Protein AF-X1M1S7-F1 (afdb_monomer)

Organism: NCBI:txid412755

Sequence (123 aa):
MKDELNSFTPIFIIGVGRSGTTLLQSILNAHPKICFPPETHFVKNYFRINKEDMENFLVFKKRIFSDESIKRIPIDINKILYKARTGKLISKKMFYYYLLQEVKNQEKKEFVGDKDPKNIEHI

Secondary structure (DSSP, 8-state):
-HHHHHH---EEE---TTSSHHHHHHHHHTSTTEE--S---HHHHH--TT--SEEEHHHHHHHHHH-HHHHTS-S-HHHHHHHHEETTEEEHHHHHHHHHHHHHHHTT-SEEEEE-GGGGGG-

InterPro domains:
  IPR027417 P-loop containing nucleoside triphosphate hydrolase [G3DSA:3.40.50.300] (8-123)
  IPR027417 P-loop containing nucleoside triphosphate hydrolase [SSF52540] (7-117)

Solvent-accessible surface area (backbone atoms only — not comparable to full-atom values): 7205 Å² total; per-residue (Å²): 113,76,67,62,55,75,70,60,76,68,44,75,52,68,41,64,84,90,70,51,62,68,57,53,48,53,60,48,45,69,37,90,46,34,41,60,70,74,59,52,57,51,61,69,74,73,51,53,90,98,56,75,56,62,39,52,37,70,62,50,49,56,51,55,78,68,33,70,48,55,68,70,47,97,64,69,61,66,63,32,54,61,70,25,41,56,89,69,28,24,35,52,63,51,29,52,53,46,49,49,49,48,54,20,57,74,71,67,31,83,37,33,34,51,53,42,44,67,44,57,83,74,109

Structure (mmCIF, N/CA/C/O backbone):
data_AF-X1M1S7-F1
#
_entry.id   AF-X1M1S7-F1
#
loop_
_atom_site.group_PDB
_atom_site.id
_atom_site.type_symbol
_atom_site.label_atom_id
_atom_site.label_alt_id
_atom_site.label_comp_id
_atom_site.label_asym_id
_atom_site.label_entity_id
_atom_site.label_seq_id
_atom_site.pdbx_PDB_ins_code
_atom_site.Cartn_x
_atom_site.Cartn_y
_atom_site.Cartn_z
_atom_site.occupancy
_atom_site.B_iso_or_equiv
_atom_site.auth_seq_id
_atom_site.auth_comp_id
_atom_site.auth_asym_id
_atom_site.auth_atom_id
_atom_site.pdbx_PDB_model_num
ATOM 1 N N . MET A 1 1 ? -3.065 1.917 18.618 1.00 47.97 1 MET A N 1
ATOM 2 C CA . MET A 1 1 ? -2.492 2.251 17.288 1.00 47.97 1 MET A CA 1
ATOM 3 C C . MET A 1 1 ? -1.245 1.436 16.939 1.00 47.97 1 MET A C 1
ATOM 5 O O . MET A 1 1 ? -1.243 0.863 15.862 1.00 47.97 1 MET A O 1
ATOM 9 N N . LYS A 1 2 ? -0.205 1.332 17.792 1.00 45.22 2 LYS A N 1
ATOM 10 C CA . LYS A 1 2 ? 0.912 0.385 17.545 1.00 45.22 2 LYS A CA 1
ATOM 11 C C . LYS A 1 2 ? 0.447 -1.083 17.559 1.00 45.22 2 LYS A C 1
ATOM 13 O O . LYS A 1 2 ? 0.893 -1.860 16.725 1.00 45.22 2 LYS A O 1
ATOM 18 N N . ASP A 1 3 ? -0.504 -1.421 18.429 1.00 48.22 3 ASP A N 1
ATOM 19 C CA . ASP A 1 3 ? -0.974 -2.806 18.604 1.00 48.22 3 ASP A CA 1
ATOM 20 C C . ASP A 1 3 ? -1.855 -3.326 17.454 1.00 48.22 3 ASP A C 1
ATOM 22 O O . ASP A 1 3 ? -1.755 -4.492 17.093 1.00 48.22 3 ASP A O 1
ATOM 26 N N . GLU A 1 4 ? -2.643 -2.463 16.799 1.00 53.53 4 GLU A N 1
ATOM 27 C CA . GLU A 1 4 ? -3.436 -2.833 15.606 1.00 53.53 4 GLU A CA 1
ATOM 28 C C . GLU A 1 4 ? -2.561 -3.135 14.385 1.00 53.53 4 GLU A C 1
ATOM 30 O O . GLU A 1 4 ? -2.957 -3.881 13.493 1.00 53.53 4 GLU A O 1
ATOM 35 N N . LEU A 1 5 ? -1.359 -2.557 14.326 1.00 60.22 5 LEU A N 1
ATOM 36 C CA . LEU A 1 5 ? -0.426 -2.832 13.241 1.00 60.22 5 LEU A CA 1
ATOM 37 C C . LEU A 1 5 ? 0.339 -4.142 13.452 1.00 60.22 5 LEU A C 1
ATOM 39 O O . LEU A 1 5 ? 0.742 -4.762 12.472 1.00 60.22 5 LEU A O 1
ATOM 43 N N . ASN A 1 6 ? 0.513 -4.570 14.707 1.00 62.06 6 ASN A N 1
ATOM 44 C CA . ASN A 1 6 ? 1.138 -5.850 15.043 1.00 62.06 6 ASN A CA 1
ATOM 45 C C . ASN A 1 6 ? 0.258 -7.049 14.653 1.00 62.06 6 ASN A C 1
ATOM 47 O O . ASN A 1 6 ? 0.794 -8.119 14.381 1.00 62.06 6 ASN A O 1
ATOM 51 N N . SER A 1 7 ? -1.068 -6.879 14.588 1.00 74.50 7 SER A N 1
ATOM 52 C CA . SER A 1 7 ? -2.000 -7.909 14.104 1.00 74.50 7 SER A CA 1
ATOM 53 C C . SER A 1 7 ? -2.329 -7.790 12.610 1.00 74.50 7 SER A C 1
ATOM 55 O O . SER A 1 7 ? -2.880 -8.723 12.022 1.00 74.50 7 SER A O 1
ATOM 57 N N . PHE A 1 8 ? -1.978 -6.672 11.963 1.00 84.94 8 PHE A N 1
ATOM 58 C CA . PHE A 1 8 ? -2.240 -6.467 10.542 1.00 84.94 8 PHE A CA 1
ATOM 59 C C . PHE A 1 8 ? -1.290 -7.293 9.665 1.00 84.94 8 PHE A C 1
ATOM 61 O O . PHE A 1 8 ? -0.100 -7.004 9.551 1.00 84.94 8 PHE A O 1
ATOM 68 N N . THR A 1 9 ? -1.850 -8.307 9.009 1.00 89.12 9 THR A N 1
ATOM 69 C CA . THR A 1 9 ? -1.129 -9.301 8.205 1.00 89.12 9 THR A CA 1
ATOM 70 C C . THR A 1 9 ? -1.667 -9.319 6.769 1.00 89.12 9 THR A C 1
ATOM 72 O O . THR A 1 9 ? -2.572 -10.090 6.451 1.00 89.12 9 THR A O 1
ATOM 75 N N . PRO A 1 10 ? -1.168 -8.432 5.885 1.00 92.94 10 PRO A N 1
ATOM 76 C CA . PRO A 1 10 ? -1.552 -8.449 4.479 1.00 92.94 10 PRO A CA 1
ATOM 77 C C . PRO A 1 10 ? -1.023 -9.701 3.764 1.00 92.94 10 PRO A C 1
ATOM 79 O O . PRO A 1 10 ? 0.023 -10.247 4.116 1.00 92.94 10 PRO A O 1
ATOM 82 N N . ILE A 1 11 ? -1.750 -10.142 2.737 1.00 95.00 11 ILE A N 1
ATOM 83 C CA . ILE A 1 11 ? -1.374 -11.290 1.902 1.00 95.00 11 ILE A CA 1
ATOM 84 C C . ILE A 1 11 ? -0.381 -10.822 0.835 1.00 95.00 11 ILE A C 1
ATOM 86 O O . ILE A 1 11 ? -0.703 -9.943 0.043 1.00 95.00 11 ILE A O 1
ATOM 90 N N . PHE A 1 12 ? 0.794 -11.437 0.745 1.00 92.75 12 PHE A N 1
ATOM 91 C CA . PHE A 1 12 ? 1.739 -11.154 -0.337 1.00 92.75 12 PHE A CA 1
ATOM 92 C C . PHE A 1 12 ? 1.779 -12.308 -1.328 1.00 92.75 12 PHE A C 1
ATOM 94 O O . PHE A 1 12 ? 2.123 -13.432 -0.968 1.00 92.75 12 PHE A O 1
ATOM 101 N N . ILE A 1 13 ? 1.454 -12.026 -2.590 1.00 92.88 13 ILE A N 1
ATOM 102 C CA . ILE A 1 13 ? 1.659 -12.977 -3.684 1.00 92.88 13 ILE A CA 1
ATOM 103 C C . ILE A 1 13 ? 3.006 -12.665 -4.330 1.00 92.88 13 ILE A C 1
ATOM 105 O O . ILE A 1 13 ? 3.154 -11.658 -5.026 1.00 92.88 13 ILE A O 1
ATOM 109 N N . ILE A 1 14 ? 3.969 -13.559 -4.117 1.00 90.50 14 ILE A N 1
ATOM 110 C CA . ILE A 1 14 ? 5.319 -13.496 -4.682 1.00 90.50 14 ILE A CA 1
ATOM 111 C C . ILE A 1 14 ? 5.551 -14.674 -5.628 1.00 90.50 14 ILE A C 1
ATOM 113 O O . ILE A 1 14 ? 4.962 -15.742 -5.467 1.00 90.50 14 ILE A O 1
ATOM 117 N N . GLY A 1 15 ? 6.404 -14.486 -6.630 1.00 87.50 15 GLY A N 1
ATOM 118 C CA . GLY A 1 15 ? 6.751 -15.537 -7.582 1.00 87.50 15 GLY A CA 1
ATOM 119 C C . GLY A 1 15 ? 7.366 -14.968 -8.851 1.00 87.50 15 GLY A C 1
ATOM 120 O O . GLY A 1 15 ? 7.217 -13.783 -9.141 1.00 87.50 15 GLY A O 1
ATOM 121 N N . VAL A 1 16 ? 8.040 -15.816 -9.626 1.00 87.56 16 VAL A N 1
ATOM 122 C CA . VAL A 1 16 ? 8.641 -15.387 -10.893 1.00 87.56 16 VAL A CA 1
ATOM 123 C C . VAL A 1 16 ? 7.568 -15.007 -11.922 1.00 87.56 16 VAL A C 1
ATOM 125 O O . VAL A 1 16 ? 6.407 -15.432 -11.865 1.00 87.56 16 VAL A O 1
ATOM 128 N N . GLY A 1 17 ? 7.950 -14.159 -12.878 1.00 85.31 17 GLY A N 1
ATOM 129 C CA . GLY A 1 17 ? 7.062 -13.765 -13.966 1.00 85.31 17 GLY A CA 1
ATOM 130 C C . GLY A 1 17 ? 6.531 -14.987 -14.721 1.00 85.31 17 GLY A C 1
ATOM 131 O O . GLY A 1 17 ? 7.265 -15.934 -14.978 1.00 85.31 17 GLY A O 1
ATOM 132 N N . ARG A 1 18 ? 5.251 -14.940 -15.116 1.00 87.25 18 ARG A N 1
ATOM 133 C CA . ARG A 1 18 ? 4.546 -16.009 -15.858 1.00 87.25 18 ARG A CA 1
ATOM 134 C C . ARG A 1 18 ? 4.219 -17.284 -15.060 1.00 87.25 18 ARG A C 1
ATOM 136 O O . ARG A 1 18 ? 3.678 -18.210 -15.648 1.00 87.25 18 ARG A O 1
ATOM 143 N N . SER A 1 19 ? 4.384 -17.300 -13.736 1.00 90.94 19 SER A N 1
ATOM 144 C CA . SER A 1 19 ? 3.989 -18.431 -12.866 1.00 90.94 19 SER A CA 1
ATOM 145 C C . SER A 1 19 ? 2.527 -18.422 -12.396 1.00 90.94 19 SER A C 1
ATOM 147 O O . SER A 1 19 ? 2.202 -18.995 -11.363 1.00 90.94 19 SER A O 1
ATOM 149 N N . GLY A 1 20 ? 1.625 -17.735 -13.100 1.00 93.06 20 GLY A N 1
ATOM 150 C CA . GLY A 1 20 ? 0.207 -17.698 -12.716 1.00 93.06 20 GLY A CA 1
ATOM 151 C C . GLY A 1 20 ? -0.123 -16.843 -11.482 1.00 93.06 20 GLY A C 1
ATOM 152 O O . GLY A 1 20 ? -1.239 -16.918 -10.981 1.00 93.06 20 GLY A O 1
ATOM 153 N N . THR A 1 21 ? 0.782 -15.974 -11.015 1.00 93.06 21 THR A N 1
ATOM 154 C CA . THR A 1 21 ? 0.534 -15.080 -9.860 1.00 93.06 21 THR A CA 1
ATOM 155 C C . THR A 1 21 ? -0.650 -14.132 -10.076 1.00 93.06 21 THR A C 1
ATOM 157 O O . THR A 1 21 ? -1.400 -13.859 -9.144 1.00 93.06 21 THR A O 1
ATOM 160 N N . THR A 1 22 ? -0.879 -13.677 -11.312 1.00 92.56 22 THR A N 1
ATOM 161 C CA . THR A 1 22 ? -2.081 -12.905 -11.671 1.00 92.56 22 THR A CA 1
ATOM 162 C C . THR A 1 22 ? -3.355 -13.748 -11.587 1.00 92.56 22 THR A C 1
ATOM 164 O O . THR A 1 22 ? -4.359 -13.254 -11.091 1.00 92.56 22 THR A O 1
ATOM 167 N N . LEU A 1 23 ? -3.322 -15.021 -12.005 1.00 94.75 23 LEU A N 1
ATOM 168 C CA . LEU A 1 23 ? -4.478 -15.914 -11.870 1.00 94.75 23 LEU A CA 1
ATOM 169 C C . LEU A 1 23 ? -4.802 -16.158 -10.390 1.00 94.75 23 LEU A C 1
ATOM 171 O O . LEU A 1 23 ? -5.960 -16.056 -9.995 1.00 94.75 23 LEU A O 1
ATOM 175 N N . LEU A 1 24 ? -3.781 -16.408 -9.565 1.00 95.31 24 LEU A N 1
ATOM 176 C CA . LEU A 1 24 ? -3.948 -16.556 -8.119 1.00 95.31 24 LEU A CA 1
ATOM 177 C C . LEU A 1 24 ? -4.539 -15.290 -7.484 1.00 95.31 24 LEU A C 1
ATOM 179 O O . LEU A 1 24 ? -5.474 -15.385 -6.691 1.00 95.31 24 LEU A O 1
ATOM 183 N N . GLN A 1 25 ? -4.046 -14.109 -7.870 1.00 95.19 25 GLN A N 1
ATOM 184 C CA . GLN A 1 25 ? -4.622 -12.837 -7.437 1.00 95.19 25 GLN A CA 1
ATOM 185 C C . GLN A 1 25 ? -6.104 -12.747 -7.814 1.00 95.19 25 GLN A C 1
ATOM 187 O O . GLN A 1 25 ? -6.914 -12.403 -6.962 1.00 95.19 25 GLN A O 1
ATOM 192 N N . SER A 1 26 ? -6.479 -13.079 -9.054 1.00 95.06 26 SER A N 1
ATOM 193 C CA . SER A 1 26 ? -7.877 -13.048 -9.500 1.00 95.06 26 SER A CA 1
ATOM 194 C C . SER A 1 26 ? -8.772 -14.004 -8.708 1.00 95.06 26 SER A C 1
ATOM 196 O O . SER A 1 26 ? -9.867 -13.609 -8.318 1.00 95.06 26 SER A O 1
ATOM 198 N N . ILE A 1 27 ? -8.303 -15.224 -8.421 1.00 97.12 27 ILE A N 1
ATOM 199 C CA . ILE A 1 27 ? -9.039 -16.205 -7.605 1.00 97.12 27 ILE A CA 1
ATOM 200 C C . ILE A 1 27 ? -9.269 -15.661 -6.190 1.00 97.12 27 ILE A C 1
ATOM 202 O O . ILE A 1 27 ? -10.394 -15.689 -5.696 1.00 97.12 27 ILE A O 1
ATOM 206 N N . LEU A 1 28 ? -8.229 -15.126 -5.543 1.00 97.06 28 LEU A N 1
ATOM 207 C CA . LEU A 1 28 ? -8.362 -14.568 -4.197 1.00 97.06 28 LEU A CA 1
ATOM 208 C C . LEU A 1 28 ? -9.220 -13.299 -4.185 1.00 97.06 28 LEU A C 1
ATOM 210 O O . LEU A 1 28 ? -10.037 -13.132 -3.288 1.00 97.06 28 LEU A O 1
ATOM 214 N N . ASN A 1 29 ? -9.093 -12.428 -5.187 1.00 94.62 29 ASN A N 1
ATOM 215 C CA . ASN A 1 29 ? -9.873 -11.194 -5.281 1.00 94.62 29 ASN A CA 1
ATOM 216 C C . ASN A 1 29 ? -11.367 -11.447 -5.563 1.00 94.62 29 ASN A C 1
ATOM 218 O O . ASN A 1 29 ? -12.197 -10.593 -5.268 1.00 94.62 29 ASN A O 1
ATOM 222 N N . ALA A 1 30 ? -11.726 -12.616 -6.106 1.00 96.31 30 ALA A N 1
ATOM 223 C CA . ALA A 1 30 ? -13.120 -13.041 -6.241 1.00 96.31 30 ALA A CA 1
ATOM 224 C C . ALA A 1 30 ? -13.755 -13.440 -4.894 1.00 96.31 30 ALA A C 1
ATOM 226 O O . ALA A 1 30 ? -14.979 -13.516 -4.781 1.00 96.31 30 ALA A O 1
ATOM 227 N N . HIS A 1 31 ? -12.949 -13.688 -3.858 1.00 97.44 31 HIS A N 1
ATOM 228 C CA . HIS A 1 31 ? -13.453 -14.057 -2.544 1.00 97.44 31 HIS A CA 1
ATOM 229 C C . HIS A 1 31 ? -14.125 -12.853 -1.850 1.00 97.44 31 HIS A C 1
ATOM 231 O O . HIS A 1 31 ? -13.535 -11.773 -1.769 1.00 97.44 31 HIS A O 1
ATOM 237 N N . PRO A 1 32 ? -15.321 -13.007 -1.244 1.00 97.06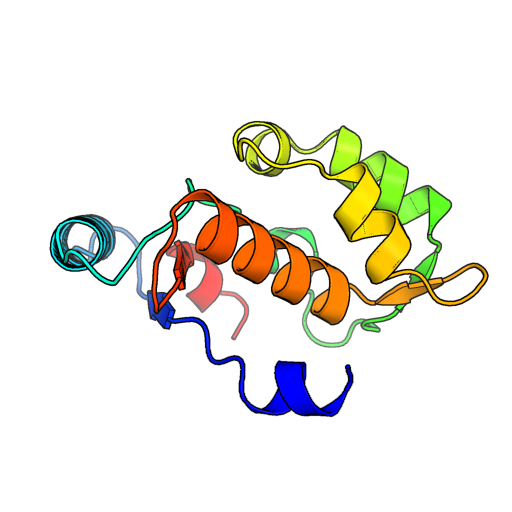 32 PRO A N 1
ATOM 238 C CA . PRO A 1 32 ? -16.089 -11.882 -0.697 1.00 97.06 32 PRO A CA 1
ATOM 239 C C . PRO A 1 32 ? -15.366 -11.101 0.409 1.00 97.06 32 PRO A C 1
ATOM 241 O O . PRO A 1 32 ? -15.682 -9.934 0.634 1.00 97.06 32 PRO A O 1
ATOM 244 N N . LYS A 1 33 ? -14.387 -11.726 1.069 1.00 97.44 33 LYS A N 1
ATOM 245 C CA . LYS A 1 33 ? -13.631 -11.167 2.200 1.00 97.44 33 LYS A CA 1
ATOM 246 C C . LYS A 1 33 ? -12.244 -10.615 1.857 1.00 97.44 33 LYS A C 1
ATOM 248 O O . LYS A 1 33 ? -11.595 -10.095 2.759 1.00 97.44 33 LYS A O 1
ATOM 253 N N . ILE A 1 34 ? -11.774 -10.749 0.617 1.00 97.25 34 ILE A N 1
ATOM 254 C CA . ILE A 1 34 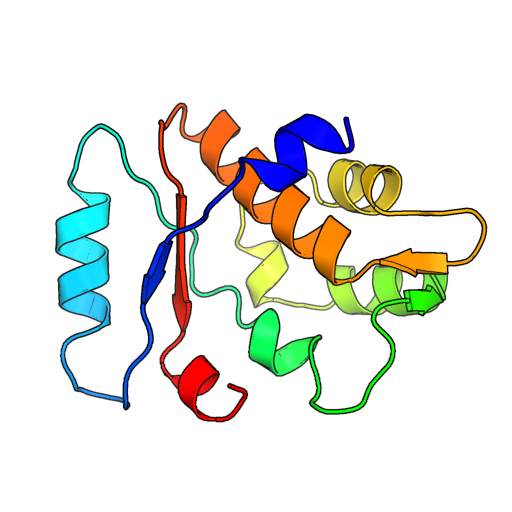? -10.407 -10.375 0.225 1.00 97.25 34 ILE A CA 1
ATOM 255 C C . ILE A 1 34 ? -10.473 -9.313 -0.877 1.00 97.25 34 ILE A C 1
ATOM 257 O O . ILE A 1 34 ? -11.331 -9.387 -1.752 1.00 97.25 34 ILE A O 1
ATOM 261 N N . CYS A 1 35 ? -9.573 -8.333 -0.838 1.00 96.44 35 CYS A N 1
ATOM 262 C CA . CYS A 1 35 ? -9.315 -7.427 -1.958 1.00 96.44 35 CYS A CA 1
ATOM 263 C C . CYS A 1 35 ? -7.822 -7.321 -2.266 1.00 96.44 35 CYS A C 1
ATOM 265 O O . CYS A 1 35 ? -6.972 -7.527 -1.399 1.00 96.44 35 CYS A O 1
ATOM 267 N N . PHE A 1 36 ? -7.509 -6.906 -3.487 1.00 95.38 36 PHE A N 1
ATOM 268 C CA . PHE A 1 36 ? -6.179 -6.481 -3.899 1.00 95.38 36 PHE A CA 1
ATOM 269 C C . PHE A 1 36 ? -6.274 -5.114 -4.589 1.00 95.38 36 PHE A C 1
ATOM 271 O O . PHE A 1 36 ? -7.171 -4.922 -5.413 1.00 95.38 36 PHE A O 1
ATOM 278 N N . PRO A 1 37 ? -5.354 -4.173 -4.315 1.00 93.12 37 PRO A N 1
ATOM 279 C CA . PRO A 1 37 ? -5.193 -3.004 -5.160 1.00 93.12 37 PRO A CA 1
ATOM 280 C C . PRO A 1 37 ? -4.576 -3.411 -6.516 1.00 93.12 37 PRO A C 1
ATOM 282 O O . PRO A 1 37 ? -4.075 -4.533 -6.677 1.00 93.12 37 PRO A O 1
ATOM 285 N N . PRO A 1 38 ? -4.554 -2.491 -7.497 1.00 88.44 38 PRO A N 1
ATOM 286 C CA . PRO A 1 38 ? -3.633 -2.583 -8.628 1.00 88.44 38 PRO A CA 1
ATOM 287 C C . PRO A 1 38 ? -2.181 -2.781 -8.157 1.00 88.44 38 PRO A C 1
ATOM 289 O O . PRO A 1 38 ? -1.853 -2.447 -7.018 1.00 88.44 38 PRO A O 1
ATOM 292 N N . GLU A 1 39 ? -1.302 -3.295 -9.028 1.00 86.31 39 GLU A N 1
ATOM 293 C CA . GLU A 1 39 ? 0.113 -3.514 -8.678 1.00 86.31 39 GLU A CA 1
ATOM 294 C C . GLU A 1 39 ? 0.752 -2.214 -8.166 1.00 86.31 39 GLU A C 1
ATOM 296 O O . GLU A 1 39 ? 0.849 -1.223 -8.893 1.00 86.31 39 GLU A O 1
ATOM 301 N N . THR A 1 40 ? 1.153 -2.209 -6.891 1.00 88.94 40 THR A N 1
ATOM 302 C CA . THR A 1 40 ? 1.625 -0.990 -6.219 1.00 88.94 40 THR A CA 1
ATOM 303 C C . THR A 1 40 ? 3.084 -0.678 -6.528 1.00 88.94 40 THR A C 1
ATOM 305 O O . THR A 1 40 ? 3.500 0.475 -6.420 1.00 88.94 40 THR A O 1
ATOM 308 N N . HIS A 1 41 ? 3.878 -1.704 -6.858 1.00 90.44 41 HIS A N 1
ATOM 309 C CA . HIS A 1 41 ? 5.336 -1.642 -6.995 1.00 90.44 41 HIS A CA 1
ATOM 310 C C . HIS A 1 41 ? 6.052 -1.012 -5.791 1.00 90.44 41 HIS A C 1
ATOM 312 O O . HIS A 1 41 ? 7.199 -0.564 -5.891 1.00 90.44 41 HIS A O 1
ATOM 318 N N . PHE A 1 42 ? 5.387 -0.962 -4.631 1.00 91.94 42 PHE A N 1
ATOM 319 C CA . PHE A 1 42 ? 5.862 -0.167 -3.509 1.00 91.94 42 PHE A CA 1
ATOM 320 C C . PHE A 1 42 ? 7.144 -0.752 -2.918 1.00 91.94 42 PHE A C 1
ATOM 322 O O . PHE A 1 42 ? 8.109 -0.024 -2.678 1.00 91.94 42 PHE A O 1
ATOM 329 N N . VAL A 1 43 ? 7.169 -2.073 -2.716 1.00 88.19 43 VAL A N 1
ATOM 330 C CA . VAL A 1 43 ? 8.335 -2.777 -2.173 1.00 88.19 43 VAL A CA 1
ATOM 331 C C . VAL A 1 43 ? 9.555 -2.513 -3.043 1.00 88.19 43 VAL A C 1
ATOM 333 O O . VAL A 1 43 ? 10.535 -1.952 -2.565 1.00 88.19 43 VAL A O 1
ATOM 336 N N . LYS A 1 44 ? 9.446 -2.759 -4.346 1.00 86.44 44 LYS A N 1
ATOM 337 C CA . LYS A 1 44 ? 10.508 -2.475 -5.310 1.00 86.44 44 LYS A CA 1
ATOM 338 C C . LYS A 1 44 ? 10.975 -1.009 -5.334 1.00 86.44 44 LYS A C 1
ATOM 340 O O . LYS A 1 44 ? 12.173 -0.736 -5.423 1.00 86.44 44 LYS A O 1
ATOM 345 N N . ASN A 1 45 ? 10.048 -0.050 -5.314 1.00 88.81 45 ASN A N 1
ATOM 346 C CA . ASN A 1 45 ? 10.375 1.362 -5.551 1.00 88.81 45 ASN A CA 1
ATOM 347 C C . ASN A 1 45 ? 10.834 2.111 -4.285 1.00 88.81 45 ASN A C 1
ATOM 349 O O . ASN A 1 45 ? 11.572 3.101 -4.381 1.00 88.81 45 ASN A O 1
ATOM 353 N N . TYR A 1 46 ? 10.406 1.670 -3.099 1.00 90.25 46 TYR A N 1
ATOM 354 C CA . TYR A 1 46 ? 10.605 2.399 -1.839 1.00 90.25 46 TYR A CA 1
ATOM 355 C C . TYR A 1 46 ? 11.358 1.602 -0.777 1.00 90.25 46 TYR A C 1
ATOM 357 O O . TYR A 1 46 ? 12.041 2.204 0.064 1.00 90.25 46 TYR A O 1
ATOM 365 N N . PHE A 1 47 ? 11.318 0.274 -0.838 1.00 86.00 47 PHE A N 1
ATOM 366 C CA . PHE A 1 47 ? 12.195 -0.557 -0.033 1.00 86.00 47 PHE A CA 1
ATOM 367 C C . PHE A 1 47 ? 13.456 -0.907 -0.814 1.00 86.00 47 PHE A C 1
ATOM 369 O O . PHE A 1 47 ? 13.452 -1.200 -2.003 1.00 86.00 47 PHE A O 1
ATOM 376 N N . ARG A 1 48 ? 14.589 -0.801 -0.128 1.00 75.75 48 ARG A N 1
ATOM 377 C CA . ARG A 1 48 ? 15.873 -1.290 -0.612 1.00 75.75 48 ARG A CA 1
ATOM 378 C C . ARG A 1 48 ? 16.503 -2.052 0.532 1.00 75.75 48 ARG A C 1
ATOM 380 O O . ARG A 1 48 ? 16.491 -1.560 1.662 1.00 75.75 48 ARG A O 1
ATOM 387 N N . ILE A 1 49 ? 17.061 -3.212 0.214 1.00 65.94 49 ILE A N 1
ATOM 388 C CA . ILE A 1 49 ? 17.866 -3.998 1.145 1.00 65.94 49 ILE A CA 1
ATOM 389 C C . ILE A 1 49 ? 18.956 -3.067 1.714 1.00 65.94 49 ILE A C 1
ATOM 391 O O . ILE A 1 49 ? 19.578 -2.307 0.968 1.00 65.94 49 ILE A O 1
ATOM 395 N N . ASN A 1 50 ? 19.125 -3.069 3.039 1.00 62.88 50 ASN A N 1
ATOM 396 C CA . ASN A 1 50 ? 20.087 -2.248 3.793 1.00 62.88 50 ASN A CA 1
ATOM 397 C C . ASN A 1 50 ? 19.854 -0.723 3.808 1.00 62.88 50 ASN A C 1
ATOM 399 O O . ASN A 1 50 ? 20.768 0.023 4.157 1.00 62.88 50 ASN A O 1
ATOM 403 N N . LYS A 1 51 ? 18.660 -0.222 3.459 1.00 76.12 51 LYS A N 1
ATOM 404 C CA . LYS A 1 51 ? 18.312 1.194 3.680 1.00 76.12 51 LYS A CA 1
ATOM 405 C C . LYS A 1 51 ? 17.399 1.392 4.879 1.00 76.12 51 LYS A C 1
ATOM 407 O O . LYS A 1 51 ? 16.511 0.585 5.136 1.00 76.12 51 LYS A O 1
ATOM 412 N N . GLU A 1 52 ? 17.575 2.534 5.538 1.00 85.88 52 GLU A N 1
ATOM 413 C CA . GLU A 1 52 ? 16.713 2.980 6.630 1.00 85.88 52 GLU A CA 1
ATOM 414 C C . GLU A 1 52 ? 15.240 3.031 6.198 1.00 85.88 52 GLU A C 1
ATOM 416 O O . GLU A 1 52 ? 14.902 3.417 5.072 1.00 85.88 52 GLU A O 1
ATOM 421 N N . ASP A 1 53 ? 14.355 2.624 7.109 1.00 90.19 53 ASP A N 1
ATOM 422 C CA . ASP A 1 53 ? 12.902 2.735 6.950 1.00 90.19 53 ASP A CA 1
ATOM 423 C C . ASP A 1 53 ? 12.435 4.197 6.982 1.00 90.19 53 ASP A C 1
ATOM 425 O O . ASP A 1 53 ? 11.478 4.570 6.302 1.00 90.19 53 ASP A O 1
ATOM 429 N N . MET A 1 54 ? 13.136 5.033 7.745 1.00 94.31 54 MET A N 1
ATOM 430 C CA . MET A 1 54 ? 12.819 6.445 7.890 1.00 94.31 54 MET A CA 1
ATOM 431 C C . MET A 1 54 ? 13.372 7.250 6.709 1.00 94.31 54 MET A C 1
ATOM 433 O O . MET A 1 54 ? 14.518 7.087 6.304 1.00 94.31 54 MET A O 1
ATOM 437 N N . GLU A 1 55 ? 12.560 8.149 6.160 1.00 94.19 55 GLU A N 1
ATOM 438 C CA . GLU A 1 55 ? 12.955 9.078 5.095 1.00 94.19 55 GLU A CA 1
ATOM 439 C C . GLU A 1 55 ? 12.491 10.499 5.440 1.00 94.19 55 GLU A C 1
ATOM 441 O O . GLU A 1 55 ? 11.567 10.693 6.232 1.00 94.19 55 GLU A O 1
ATOM 446 N N . ASN A 1 56 ? 13.113 11.525 4.854 1.00 96.69 56 ASN A N 1
ATOM 447 C CA . ASN A 1 56 ? 12.617 12.894 4.976 1.00 96.69 56 ASN A CA 1
ATOM 448 C C . ASN A 1 56 ? 11.197 13.006 4.391 1.00 96.69 56 ASN A C 1
ATOM 450 O O . ASN A 1 56 ? 10.962 12.657 3.233 1.00 96.69 56 ASN A O 1
ATOM 454 N N . PHE A 1 57 ? 10.261 13.548 5.175 1.00 96.88 57 PHE A N 1
ATOM 455 C CA . PHE A 1 57 ? 8.847 13.619 4.803 1.00 96.88 57 PHE A CA 1
ATOM 456 C C . PHE A 1 57 ? 8.601 14.374 3.492 1.00 96.88 57 PHE A C 1
ATOM 458 O O . PHE A 1 57 ? 7.798 13.930 2.677 1.00 96.88 57 PHE A O 1
ATOM 465 N N . LEU A 1 58 ? 9.280 15.504 3.269 1.00 97.25 58 LEU A N 1
ATOM 466 C CA . LEU A 1 58 ? 9.062 16.327 2.075 1.00 97.25 58 LEU A CA 1
ATOM 467 C C . LEU A 1 58 ? 9.582 15.630 0.814 1.00 97.25 58 LEU A C 1
ATOM 469 O O . LEU A 1 58 ? 8.914 15.655 -0.221 1.00 97.25 58 LEU A O 1
ATOM 473 N N . VAL A 1 59 ? 10.739 14.970 0.918 1.00 95.94 59 VAL A N 1
ATOM 474 C CA . VAL A 1 59 ? 11.328 14.184 -0.177 1.00 95.94 59 VAL A CA 1
ATOM 475 C C . VAL A 1 59 ? 10.420 13.010 -0.539 1.00 95.94 59 VAL A C 1
ATOM 477 O O . VAL A 1 59 ? 10.048 12.854 -1.703 1.00 95.94 59 VAL A O 1
ATOM 480 N N . PHE A 1 60 ? 10.001 12.233 0.462 1.00 96.00 60 PHE A N 1
ATOM 481 C CA . PHE A 1 60 ? 9.119 11.089 0.260 1.00 96.00 60 PHE A CA 1
ATOM 482 C C . PHE A 1 60 ? 7.752 11.514 -0.292 1.00 96.00 60 PHE A C 1
ATOM 484 O O . PHE A 1 60 ? 7.287 10.943 -1.275 1.00 96.00 60 PHE A O 1
ATOM 491 N N . LYS A 1 61 ? 7.145 12.578 0.259 1.00 96.88 61 LYS A N 1
ATOM 492 C CA . LYS A 1 61 ? 5.887 13.156 -0.240 1.00 96.88 61 LYS A CA 1
ATOM 493 C C . LYS A 1 61 ? 5.983 13.479 -1.731 1.00 96.88 61 LYS A C 1
ATOM 495 O O . LYS A 1 61 ? 5.120 13.057 -2.494 1.00 96.88 61 LYS A O 1
ATOM 500 N N . LYS A 1 62 ? 7.037 14.182 -2.163 1.00 96.94 62 LYS A N 1
ATOM 501 C CA . LYS A 1 62 ? 7.232 14.533 -3.579 1.00 96.94 62 LYS A CA 1
ATOM 502 C C . LYS A 1 62 ? 7.291 13.288 -4.471 1.00 96.94 62 LYS A C 1
ATOM 504 O O . LYS A 1 62 ? 6.642 13.274 -5.511 1.00 96.94 62 LYS A O 1
ATOM 509 N N . ARG A 1 63 ? 8.024 12.251 -4.048 1.00 95.69 63 ARG A N 1
ATOM 510 C CA . ARG A 1 63 ? 8.144 10.980 -4.784 1.00 95.69 63 ARG A CA 1
ATOM 511 C C . ARG A 1 63 ? 6.806 10.249 -4.895 1.00 95.69 63 ARG A C 1
ATOM 513 O O . ARG A 1 63 ? 6.423 9.872 -5.997 1.00 95.69 63 ARG A O 1
ATOM 520 N N . ILE A 1 64 ? 6.073 10.128 -3.789 1.00 95.81 64 ILE A N 1
ATOM 521 C CA . ILE A 1 64 ? 4.762 9.467 -3.752 1.00 95.81 64 ILE A CA 1
ATOM 522 C C . ILE A 1 64 ? 3.758 10.157 -4.679 1.00 95.81 64 ILE A C 1
ATOM 524 O O . ILE A 1 64 ? 3.083 9.489 -5.453 1.00 95.81 64 ILE A O 1
ATOM 528 N N . PHE A 1 65 ? 3.699 11.492 -4.669 1.00 95.50 65 PHE A N 1
ATOM 529 C CA . PHE A 1 65 ? 2.814 12.233 -5.576 1.00 95.50 65 PHE A CA 1
ATOM 530 C C . PHE A 1 65 ? 3.221 12.148 -7.051 1.00 95.50 65 PHE A C 1
ATOM 532 O O . PHE A 1 65 ? 2.407 12.459 -7.918 1.00 95.50 65 PHE A O 1
ATOM 539 N N . SER A 1 66 ? 4.451 11.733 -7.356 1.00 95.06 66 SER A N 1
ATOM 540 C CA . SER A 1 66 ? 4.909 11.489 -8.728 1.00 95.06 66 SER A CA 1
ATOM 541 C C . SER A 1 66 ? 4.758 10.035 -9.190 1.00 95.06 66 SER A C 1
ATOM 543 O O . SER A 1 66 ? 5.008 9.761 -10.357 1.00 95.06 66 SER A O 1
ATOM 545 N N . ASP A 1 67 ? 4.355 9.108 -8.316 1.00 95.12 67 ASP A N 1
ATOM 546 C CA . ASP A 1 67 ? 4.287 7.679 -8.638 1.00 95.12 67 ASP A CA 1
ATOM 547 C C . ASP A 1 67 ? 2.949 7.299 -9.282 1.00 95.12 67 ASP A C 1
ATOM 549 O O . ASP A 1 67 ? 1.897 7.320 -8.641 1.00 95.12 67 ASP A O 1
ATOM 553 N N . GLU A 1 68 ? 2.991 6.924 -10.560 1.00 94.00 68 GLU A N 1
ATOM 554 C CA . GLU A 1 68 ? 1.805 6.545 -11.336 1.00 94.00 68 GLU A CA 1
ATOM 555 C C . GLU A 1 68 ? 1.098 5.292 -10.806 1.00 94.00 68 GLU A C 1
ATOM 557 O O . GLU A 1 68 ? -0.118 5.170 -10.947 1.00 94.00 68 GLU A O 1
ATOM 562 N N . SER A 1 69 ? 1.823 4.372 -10.168 1.00 93.12 69 SER A N 1
ATOM 563 C CA . SER A 1 69 ? 1.238 3.148 -9.602 1.00 93.12 69 SER A CA 1
ATOM 564 C C . SER A 1 69 ? 0.398 3.493 -8.376 1.00 93.12 69 SER A C 1
ATOM 566 O O . SER A 1 69 ? -0.726 3.020 -8.230 1.00 93.12 69 SER A O 1
ATOM 568 N N . ILE A 1 70 ? 0.909 4.397 -7.535 1.00 93.81 70 ILE A N 1
ATOM 569 C CA . ILE A 1 70 ? 0.224 4.856 -6.323 1.00 93.81 70 ILE A CA 1
ATOM 570 C C . ILE A 1 70 ? -0.988 5.729 -6.658 1.00 93.81 70 ILE A C 1
ATOM 572 O O . ILE A 1 70 ? -2.032 5.581 -6.027 1.00 93.81 70 ILE A O 1
ATOM 576 N N . LYS A 1 71 ? -0.903 6.585 -7.687 1.00 93.00 71 LYS A N 1
ATOM 577 C CA . LYS A 1 71 ? -2.034 7.419 -8.144 1.00 93.00 71 LYS A CA 1
ATOM 578 C C . LYS A 1 71 ? -3.249 6.615 -8.611 1.00 93.00 71 LYS A C 1
ATOM 580 O O . LYS A 1 71 ? -4.363 7.125 -8.562 1.00 93.00 71 LYS A O 1
ATOM 585 N N . ARG A 1 72 ? -3.047 5.383 -9.089 1.00 92.56 72 ARG A N 1
ATOM 586 C CA . ARG A 1 72 ? -4.135 4.495 -9.537 1.00 92.56 72 ARG A CA 1
ATOM 587 C C . ARG A 1 72 ? -4.935 3.900 -8.383 1.00 92.56 72 ARG A C 1
ATOM 589 O O . ARG A 1 72 ? -5.994 3.326 -8.621 1.00 92.56 72 ARG A O 1
ATOM 596 N N . ILE A 1 73 ? -4.435 4.003 -7.154 1.00 92.50 73 ILE A N 1
ATOM 597 C CA . ILE A 1 73 ? -5.112 3.491 -5.968 1.00 92.50 73 ILE A CA 1
ATOM 598 C C . ILE A 1 73 ? -6.120 4.559 -5.518 1.00 92.50 73 ILE A C 1
ATOM 600 O O . ILE A 1 73 ? -5.707 5.681 -5.219 1.00 92.50 73 ILE A O 1
ATOM 604 N N . PRO A 1 74 ? -7.428 4.255 -5.454 1.00 89.56 74 PRO A N 1
ATOM 605 C CA . PRO A 1 74 ? -8.474 5.255 -5.242 1.00 89.56 74 PRO A CA 1
ATOM 606 C C . PRO A 1 74 ? -8.620 5.677 -3.766 1.00 89.56 74 PRO A C 1
ATOM 608 O O . PRO A 1 74 ? -9.729 5.693 -3.244 1.00 89.56 74 PRO A O 1
ATOM 611 N N . ILE A 1 7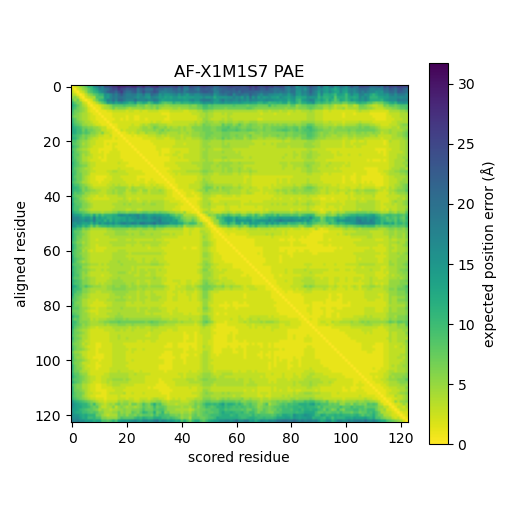5 ? -7.516 6.018 -3.091 1.00 92.38 75 ILE A N 1
ATOM 612 C CA . ILE A 1 75 ? -7.453 6.374 -1.662 1.00 92.38 75 ILE A CA 1
ATOM 613 C C . ILE A 1 75 ? -6.923 7.802 -1.449 1.00 92.38 75 ILE A C 1
ATOM 615 O O . ILE A 1 75 ? -6.193 8.350 -2.276 1.00 92.38 75 ILE A O 1
ATOM 619 N N . ASP A 1 76 ? -7.212 8.392 -0.286 1.00 94.19 76 ASP A N 1
ATOM 620 C CA . ASP A 1 76 ? -6.609 9.669 0.120 1.00 94.19 76 ASP A CA 1
ATOM 621 C C . ASP A 1 76 ? -5.162 9.477 0.603 1.00 94.19 76 ASP A C 1
ATOM 623 O O . ASP A 1 76 ? -4.885 9.213 1.776 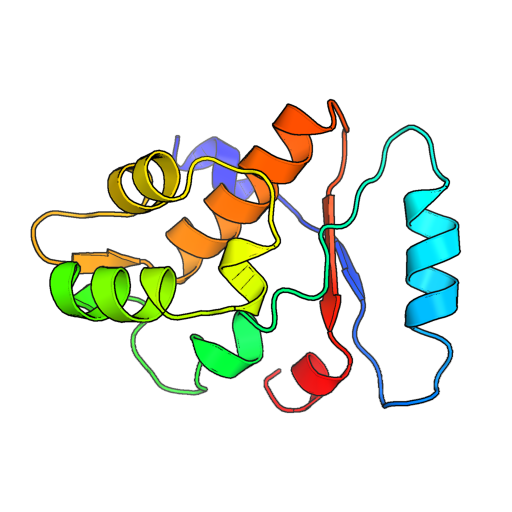1.00 94.19 76 ASP A O 1
ATOM 627 N N . ILE A 1 77 ? -4.213 9.667 -0.312 1.00 94.94 77 ILE A N 1
ATOM 628 C CA . ILE A 1 77 ? -2.777 9.558 -0.035 1.00 94.94 77 ILE A CA 1
ATOM 629 C C . ILE A 1 77 ? -2.285 10.585 0.996 1.00 94.94 77 ILE A C 1
ATOM 631 O O . ILE A 1 77 ? -1.369 10.279 1.765 1.00 94.94 77 ILE A O 1
ATOM 635 N N . ASN A 1 78 ? -2.877 11.785 1.071 1.00 96.00 78 ASN A N 1
ATOM 636 C CA . ASN A 1 78 ? -2.451 12.784 2.055 1.00 96.00 78 ASN A CA 1
ATOM 637 C C . ASN A 1 78 ? -2.713 12.282 3.474 1.00 96.00 78 ASN A C 1
ATOM 639 O O . ASN A 1 78 ? -1.819 12.352 4.321 1.00 96.00 78 ASN A O 1
ATOM 643 N N . LYS A 1 79 ? -3.897 11.713 3.724 1.00 95.62 79 LYS A N 1
ATOM 644 C CA . LYS A 1 79 ? -4.243 11.098 5.014 1.00 95.62 79 LYS A CA 1
ATOM 645 C C . LYS A 1 79 ? -3.204 10.056 5.439 1.00 95.62 79 LYS A C 1
ATOM 647 O O . LYS A 1 79 ? -2.770 10.061 6.592 1.00 95.62 79 LYS A O 1
ATOM 652 N N . ILE A 1 80 ? -2.760 9.202 4.517 1.00 96.38 80 ILE A N 1
ATOM 653 C CA . ILE A 1 80 ? -1.760 8.155 4.787 1.00 96.38 80 ILE A CA 1
ATOM 654 C C . ILE A 1 80 ? -0.381 8.756 5.082 1.00 96.38 80 ILE A C 1
ATOM 656 O O . ILE A 1 80 ? 0.261 8.383 6.067 1.00 96.38 80 ILE A O 1
ATOM 660 N N . LEU A 1 81 ? 0.051 9.737 4.282 1.00 96.62 81 LEU A N 1
ATOM 661 C CA . LEU A 1 81 ? 1.304 10.467 4.494 1.00 96.62 81 LEU A CA 1
ATOM 662 C C . LEU A 1 81 ? 1.358 11.110 5.884 1.00 96.62 81 LEU A C 1
ATOM 664 O O . LEU A 1 81 ? 2.372 10.999 6.570 1.00 96.62 81 LEU A O 1
ATOM 668 N N . TYR A 1 82 ? 0.277 11.759 6.322 1.00 95.56 82 TYR A N 1
ATOM 669 C CA . TYR A 1 82 ? 0.230 12.380 7.646 1.00 95.56 82 TYR A CA 1
ATOM 670 C C . TYR A 1 82 ? 0.213 11.349 8.778 1.00 95.56 82 TYR A C 1
ATOM 672 O O . TYR A 1 82 ? 0.906 11.561 9.773 1.00 95.56 82 TYR A O 1
ATOM 680 N N . LYS A 1 83 ? -0.497 10.221 8.619 1.00 94.88 83 LYS A N 1
ATOM 681 C CA . LYS A 1 83 ? -0.514 9.124 9.605 1.00 94.88 83 LYS A CA 1
ATOM 682 C C . LYS A 1 83 ? 0.859 8.471 9.802 1.00 94.88 83 LYS A C 1
ATOM 684 O O . LYS A 1 83 ? 1.188 8.083 10.919 1.00 94.88 83 LYS A O 1
ATOM 689 N N . ALA A 1 84 ? 1.653 8.330 8.740 1.00 95.06 84 ALA A N 1
ATOM 690 C CA . ALA A 1 84 ? 2.969 7.682 8.791 1.00 95.06 84 ALA A CA 1
ATOM 691 C C . ALA A 1 84 ? 4.122 8.620 9.206 1.00 95.06 84 ALA A C 1
ATOM 693 O O . ALA A 1 84 ? 5.252 8.167 9.412 1.00 95.06 84 ALA A O 1
ATOM 694 N N . ARG A 1 85 ? 3.865 9.930 9.305 1.00 95.94 85 ARG A N 1
ATOM 695 C CA . ARG A 1 85 ? 4.873 10.952 9.609 1.00 95.94 85 ARG A CA 1
ATOM 696 C C . ARG A 1 85 ? 5.222 10.985 11.099 1.00 95.94 85 ARG A C 1
ATOM 698 O O . ARG A 1 85 ? 4.353 10.959 11.961 1.00 95.94 85 ARG A O 1
ATOM 705 N N . THR A 1 86 ? 6.503 11.156 11.411 1.00 94.56 86 THR A N 1
ATOM 706 C CA . THR A 1 86 ? 7.022 11.439 12.756 1.00 94.56 86 THR A CA 1
ATOM 707 C C . THR A 1 86 ? 7.957 12.646 12.687 1.00 94.56 86 THR A C 1
ATOM 709 O O . THR A 1 86 ? 9.114 12.554 12.275 1.00 94.56 86 THR A O 1
ATOM 712 N N . GLY A 1 87 ? 7.4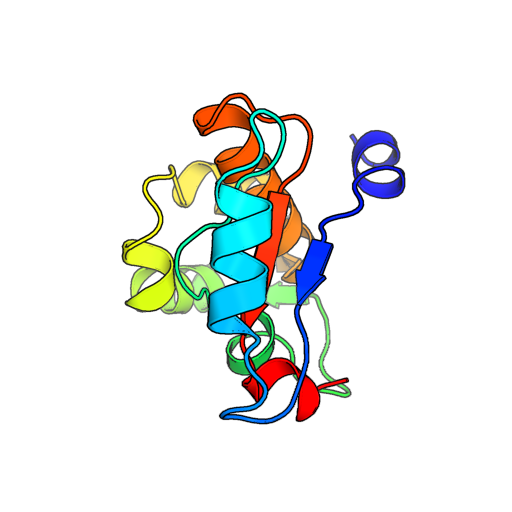35 13.823 13.041 1.00 94.62 87 GLY A N 1
ATOM 713 C CA . GLY A 1 87 ? 8.168 15.083 12.912 1.00 94.62 87 GLY A CA 1
ATOM 714 C C . GLY A 1 87 ? 8.543 15.384 11.456 1.00 94.62 87 GLY A C 1
ATOM 715 O O . GLY A 1 87 ? 7.668 15.537 10.600 1.00 94.62 87 GLY A O 1
ATOM 716 N N . LYS A 1 88 ? 9.846 15.497 11.175 1.00 96.62 88 LYS A N 1
ATOM 717 C CA . LYS A 1 88 ? 10.386 15.735 9.820 1.00 96.62 88 LYS A CA 1
ATOM 718 C C . LYS A 1 88 ? 10.607 14.448 9.013 1.00 96.62 88 LYS A C 1
ATOM 720 O O . LYS A 1 88 ? 10.958 14.530 7.837 1.00 96.62 88 LYS A O 1
ATOM 725 N N . LEU A 1 89 ? 10.408 13.286 9.629 1.00 96.94 89 LEU A N 1
ATOM 726 C CA . LEU A 1 89 ? 10.625 11.980 9.019 1.00 96.94 89 LEU A CA 1
ATOM 727 C C . LEU A 1 89 ? 9.299 11.257 8.759 1.00 96.94 89 LEU A C 1
ATOM 729 O O . LEU A 1 89 ? 8.258 11.624 9.303 1.00 96.94 89 LEU A O 1
ATOM 733 N N . ILE A 1 90 ? 9.340 10.221 7.933 1.00 95.81 90 ILE A N 1
ATOM 734 C CA . ILE A 1 90 ? 8.235 9.303 7.661 1.00 95.81 90 ILE A CA 1
ATOM 735 C C . ILE A 1 90 ? 8.767 7.877 7.607 1.00 95.81 90 ILE A C 1
ATOM 737 O O . ILE A 1 90 ? 9.819 7.643 7.019 1.00 95.81 90 ILE A O 1
ATOM 741 N N . SER A 1 91 ? 8.038 6.938 8.208 1.00 94.88 91 SER A N 1
ATOM 742 C CA . SER A 1 91 ? 8.328 5.510 8.063 1.00 94.88 91 SER A CA 1
ATOM 743 C C . SER A 1 91 ? 7.677 4.989 6.785 1.00 94.88 91 SER A C 1
ATOM 745 O O . SER A 1 91 ? 6.453 5.068 6.621 1.00 94.88 91 SER A O 1
ATOM 747 N N . LYS A 1 92 ? 8.487 4.436 5.881 1.00 94.31 92 LYS A N 1
ATOM 748 C CA . LYS A 1 92 ? 8.008 3.840 4.626 1.00 94.31 92 LYS A CA 1
ATOM 749 C C . LYS A 1 92 ? 7.156 2.603 4.890 1.00 94.31 92 LYS A C 1
ATOM 751 O O . LYS A 1 92 ? 6.130 2.420 4.240 1.00 94.31 92 LYS A O 1
ATOM 756 N N . LYS A 1 93 ? 7.529 1.796 5.886 1.00 92.31 93 LYS A N 1
ATOM 757 C CA . LYS A 1 93 ? 6.753 0.647 6.366 1.00 92.31 93 LYS A CA 1
ATOM 758 C C . LYS A 1 93 ? 5.395 1.051 6.898 1.00 92.31 93 LYS A C 1
ATOM 760 O O . LYS A 1 93 ? 4.396 0.481 6.464 1.00 92.31 93 LYS A O 1
ATOM 765 N N . MET A 1 94 ? 5.336 2.055 7.768 1.00 93.94 94 MET A N 1
ATOM 766 C CA . MET A 1 94 ? 4.054 2.541 8.279 1.00 93.94 94 MET A CA 1
ATOM 767 C C . MET A 1 94 ? 3.189 3.109 7.156 1.00 93.94 94 MET A C 1
ATOM 769 O O . MET A 1 94 ? 1.998 2.818 7.107 1.00 93.94 94 MET A O 1
ATOM 773 N N . PHE A 1 95 ? 3.781 3.869 6.228 1.00 95.50 95 PHE A N 1
ATOM 774 C CA . PHE A 1 95 ? 3.062 4.377 5.061 1.00 95.50 95 PHE A CA 1
ATOM 775 C C . PHE A 1 95 ? 2.439 3.237 4.250 1.00 95.50 95 PHE A C 1
ATOM 777 O O . PHE A 1 95 ? 1.242 3.268 3.973 1.00 95.50 95 PHE A O 1
ATOM 784 N N . TYR A 1 96 ? 3.226 2.213 3.919 1.00 94.62 96 TYR A N 1
ATOM 785 C CA . TYR A 1 96 ? 2.756 1.080 3.130 1.00 94.62 96 TYR A CA 1
ATOM 786 C C . TYR A 1 96 ? 1.644 0.294 3.830 1.00 94.62 96 TYR A C 1
ATOM 788 O O . TYR A 1 96 ? 0.632 -0.044 3.221 1.00 94.62 96 TYR A O 1
ATOM 796 N N . TYR A 1 97 ? 1.789 0.058 5.134 1.00 94.19 97 TYR A N 1
ATOM 797 C CA . TYR A 1 97 ? 0.783 -0.660 5.914 1.00 94.19 97 TYR A CA 1
ATOM 798 C C . TYR A 1 97 ? -0.525 0.128 5.986 1.00 94.19 97 TYR A C 1
ATOM 800 O O . TYR A 1 97 ? -1.593 -0.438 5.766 1.00 94.19 97 TYR A O 1
ATOM 808 N N . TYR A 1 98 ? -0.460 1.437 6.231 1.00 95.31 98 TYR A N 1
ATOM 809 C CA . TYR A 1 98 ? -1.650 2.284 6.235 1.00 95.31 98 TYR A CA 1
ATOM 810 C C . TYR A 1 98 ? -2.303 2.395 4.855 1.00 95.31 98 TYR A C 1
ATOM 812 O O . TYR A 1 98 ? -3.527 2.450 4.785 1.00 95.31 98 TYR A O 1
ATOM 820 N N . LEU A 1 99 ? -1.521 2.382 3.773 1.00 95.62 99 LEU A N 1
ATOM 821 C CA . LEU A 1 99 ? -2.040 2.327 2.407 1.00 95.62 99 LEU A CA 1
ATOM 822 C C . LEU A 1 99 ? -2.878 1.060 2.192 1.00 95.62 99 LEU A C 1
ATOM 824 O O . LEU A 1 99 ? -4.031 1.159 1.779 1.00 95.62 99 LEU A O 1
ATOM 828 N N . LEU A 1 100 ? -2.345 -0.116 2.538 1.00 95.50 100 LEU A N 1
ATOM 829 C CA . LEU A 1 100 ? -3.076 -1.380 2.402 1.00 95.50 100 LEU A CA 1
ATOM 830 C C . LEU A 1 100 ? -4.306 -1.433 3.321 1.00 95.50 100 LEU A C 1
ATOM 832 O O . LEU A 1 100 ? -5.369 -1.892 2.906 1.00 95.50 100 LEU A O 1
ATOM 836 N N . GLN A 1 101 ? -4.198 -0.929 4.553 1.00 94.75 101 GLN A N 1
ATOM 837 C CA . GLN A 1 101 ? -5.342 -0.838 5.465 1.00 94.75 101 GLN A CA 1
ATOM 838 C C . GLN A 1 101 ? -6.454 0.063 4.922 1.00 94.75 101 GLN A C 1
ATOM 840 O O . GLN A 1 101 ? -7.625 -0.279 5.057 1.00 94.75 101 GLN A O 1
ATOM 845 N N . GLU A 1 102 ? -6.118 1.199 4.310 1.00 95.19 102 GLU A N 1
ATOM 846 C CA . GLU A 1 102 ? -7.125 2.097 3.744 1.00 95.19 102 GLU A CA 1
ATOM 847 C C . GLU A 1 102 ? -7.839 1.446 2.553 1.00 95.19 102 GLU A C 1
ATOM 849 O O . GLU A 1 102 ? -9.065 1.489 2.506 1.00 95.19 102 GLU A O 1
ATOM 854 N N . VAL A 1 103 ? -7.106 0.745 1.675 1.00 95.50 103 VAL A N 1
ATOM 855 C CA . VAL A 1 103 ? -7.699 -0.065 0.592 1.00 95.50 103 VAL A CA 1
ATOM 856 C C . VAL A 1 103 ? -8.671 -1.099 1.164 1.00 95.50 103 VAL A C 1
ATOM 858 O O . VAL A 1 103 ? -9.824 -1.164 0.743 1.00 95.50 103 VAL A O 1
ATOM 861 N N . LYS A 1 104 ? -8.238 -1.857 2.180 1.00 95.25 104 LYS A N 1
ATOM 862 C CA . LYS A 1 104 ? -9.074 -2.852 2.864 1.00 95.25 104 LYS A CA 1
ATOM 863 C C . LYS A 1 104 ? -10.377 -2.247 3.392 1.00 95.25 104 LYS A C 1
ATOM 865 O O . LYS A 1 104 ? -11.453 -2.818 3.217 1.00 95.25 104 LYS A O 1
ATOM 870 N N . ASN A 1 105 ? -10.266 -1.101 4.060 1.00 94.06 105 ASN A N 1
ATOM 871 C CA . ASN A 1 105 ? -11.393 -0.431 4.698 1.00 94.06 105 ASN A CA 1
ATOM 872 C C . ASN A 1 105 ? -12.367 0.150 3.665 1.00 94.06 105 ASN A C 1
ATOM 874 O O . ASN A 1 105 ? -13.578 0.052 3.853 1.00 94.06 105 ASN A O 1
ATOM 878 N N . GLN A 1 106 ? -11.857 0.717 2.570 1.00 94.06 106 GLN A N 1
ATOM 879 C CA . GLN A 1 106 ? -12.670 1.276 1.489 1.00 94.06 106 GLN A CA 1
ATOM 880 C C . GLN A 1 106 ? -13.451 0.194 0.737 1.00 94.06 106 GLN A C 1
ATOM 882 O O . GLN A 1 106 ? -14.644 0.360 0.490 1.00 94.06 106 GLN A O 1
ATOM 887 N N . GLU A 1 107 ? -12.809 -0.942 0.461 1.00 93.81 107 GLU A N 1
ATOM 888 C CA . GLU A 1 107 ? -13.434 -2.127 -0.145 1.00 93.81 107 GLU A CA 1
ATOM 889 C C . GLU A 1 107 ? -14.312 -2.916 0.849 1.00 93.81 107 GLU A C 1
ATOM 891 O O . GLU A 1 107 ? -14.974 -3.886 0.474 1.00 93.81 107 GLU A O 1
ATOM 896 N N . LYS A 1 108 ? -14.330 -2.508 2.130 1.00 95.38 108 LYS A N 1
ATOM 897 C CA . LYS A 1 108 ? -15.056 -3.157 3.236 1.00 95.38 108 LYS A CA 1
ATOM 898 C C . LYS A 1 108 ? -14.740 -4.656 3.344 1.00 95.38 108 LYS A C 1
ATOM 900 O O . LYS A 1 108 ? -15.636 -5.481 3.529 1.00 95.38 108 LYS A O 1
ATOM 905 N N . LYS A 1 109 ? -13.459 -5.012 3.209 1.00 95.81 109 LYS A N 1
ATOM 906 C CA . LYS A 1 109 ? -12.967 -6.398 3.248 1.00 95.81 109 LYS A CA 1
ATOM 907 C C . LYS A 1 109 ? -12.312 -6.744 4.578 1.00 95.81 109 LYS A C 1
ATOM 909 O O . LYS A 1 109 ? -11.913 -5.881 5.356 1.00 95.81 109 LYS A O 1
ATOM 914 N N . GLU A 1 110 ? -12.187 -8.040 4.832 1.00 95.12 110 GLU A N 1
ATOM 915 C CA . GLU A 1 110 ? -11.527 -8.565 6.030 1.00 95.12 110 GLU A CA 1
ATOM 916 C C . GLU A 1 110 ? -10.011 -8.667 5.825 1.00 95.12 110 GLU A C 1
ATOM 918 O O . GLU A 1 110 ? -9.236 -8.375 6.739 1.00 95.12 110 GLU A O 1
ATOM 923 N N . PHE A 1 111 ? -9.594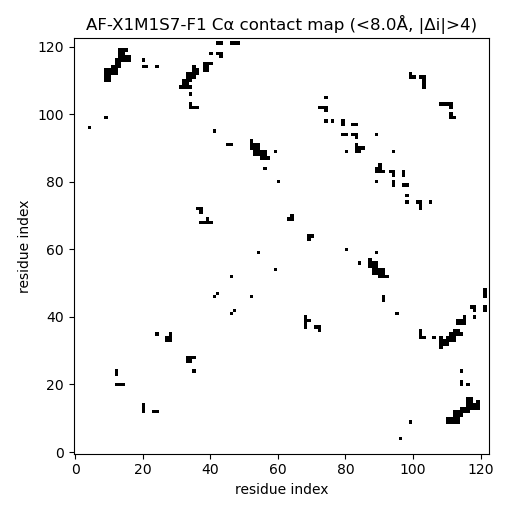 -8.984 4.596 1.00 95.81 111 PHE A N 1
ATOM 924 C CA . PHE A 1 111 ? -8.201 -9.132 4.195 1.00 95.81 111 PHE A CA 1
ATOM 925 C C . PHE A 1 111 ? -7.883 -8.280 2.971 1.00 95.81 111 PHE A C 1
ATOM 927 O O . PHE A 1 111 ? -8.723 -8.054 2.100 1.00 95.81 111 PHE A O 1
ATOM 934 N N . VAL A 1 112 ? -6.628 -7.857 2.892 1.00 96.62 112 VAL A N 1
ATOM 935 C CA . VAL A 1 112 ? -6.057 -7.194 1.724 1.00 96.62 112 VAL A CA 1
ATOM 936 C C . VAL A 1 112 ? -4.756 -7.885 1.368 1.00 96.62 112 VAL A C 1
ATOM 938 O O . VAL A 1 112 ? -4.018 -8.312 2.261 1.00 96.62 112 VAL A O 1
ATOM 941 N N . GLY A 1 113 ? -4.476 -8.002 0.080 1.00 94.81 113 GLY A N 1
ATOM 942 C CA . GLY A 1 113 ? -3.177 -8.447 -0.385 1.00 94.81 113 GLY A CA 1
ATOM 943 C C . GLY A 1 113 ? -2.511 -7.464 -1.329 1.00 94.81 113 GLY A C 1
ATOM 944 O O . GLY A 1 113 ? -3.143 -6.542 -1.829 1.00 94.81 113 GLY A O 1
ATOM 945 N N . ASP A 1 114 ? -1.230 -7.690 -1.579 1.00 94.06 114 ASP A N 1
ATOM 946 C CA . ASP A 1 114 ? -0.446 -7.043 -2.622 1.00 94.06 114 ASP A CA 1
ATOM 947 C C . ASP A 1 114 ? 0.186 -8.131 -3.491 1.00 94.06 114 ASP A C 1
ATOM 949 O O . ASP A 1 114 ? 0.653 -9.167 -3.003 1.00 94.06 114 ASP A O 1
ATOM 953 N N . LYS A 1 115 ? 0.162 -7.910 -4.802 1.00 91.94 115 LYS A N 1
ATOM 954 C CA . LYS A 1 115 ? 0.802 -8.793 -5.771 1.00 91.94 115 LYS A CA 1
ATOM 955 C C . LYS A 1 115 ? 1.730 -7.959 -6.626 1.00 91.94 115 LYS A C 1
ATOM 957 O O . LYS A 1 115 ? 1.273 -7.091 -7.362 1.00 91.94 115 LYS A O 1
ATOM 962 N N . ASP A 1 116 ? 3.007 -8.308 -6.592 1.00 85.06 116 ASP A N 1
ATOM 963 C CA . ASP A 1 116 ? 4.009 -7.841 -7.541 1.00 85.06 116 ASP A CA 1
ATOM 964 C C . ASP A 1 116 ? 5.022 -8.979 -7.755 1.00 85.06 116 ASP A C 1
ATOM 966 O O . ASP A 1 116 ? 5.735 -9.349 -6.817 1.00 85.06 116 ASP A O 1
ATOM 970 N N . PRO A 1 117 ? 5.104 -9.564 -8.968 1.00 74.19 117 PRO A N 1
ATOM 971 C CA . PRO A 1 117 ? 6.053 -10.637 -9.254 1.00 74.19 117 PRO A CA 1
ATOM 972 C C . PR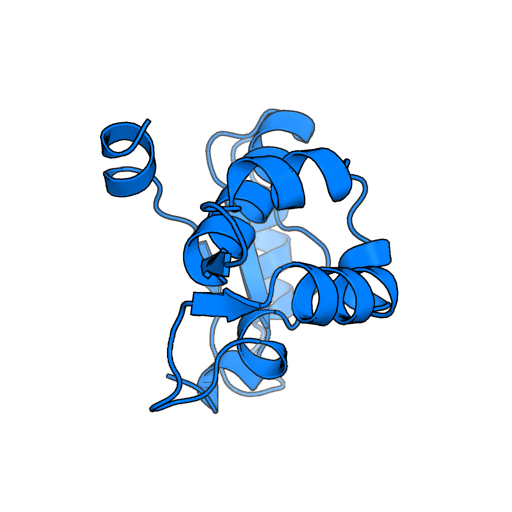O A 1 117 ? 7.508 -10.235 -8.979 1.00 74.19 117 PRO A C 1
ATOM 974 O O . PRO A 1 117 ? 8.319 -11.069 -8.589 1.00 74.19 117 PRO A O 1
ATOM 977 N N . LYS A 1 118 ? 7.849 -8.951 -9.141 1.00 78.81 118 LYS A N 1
ATOM 978 C CA . LYS A 1 118 ? 9.218 -8.451 -8.957 1.00 78.81 118 LYS A CA 1
ATOM 979 C C . LYS A 1 118 ? 9.605 -8.296 -7.491 1.00 78.81 118 LYS A C 1
ATOM 981 O O . LYS A 1 118 ? 10.781 -8.092 -7.210 1.00 78.81 118 LYS A O 1
ATOM 986 N N . ASN A 1 119 ? 8.672 -8.457 -6.549 1.00 78.38 119 ASN A N 1
ATOM 987 C CA . ASN A 1 119 ? 9.015 -8.472 -5.126 1.00 78.38 119 ASN A CA 1
ATOM 988 C C . ASN A 1 119 ? 9.992 -9.605 -4.780 1.00 78.38 119 ASN A C 1
ATOM 990 O O . ASN A 1 119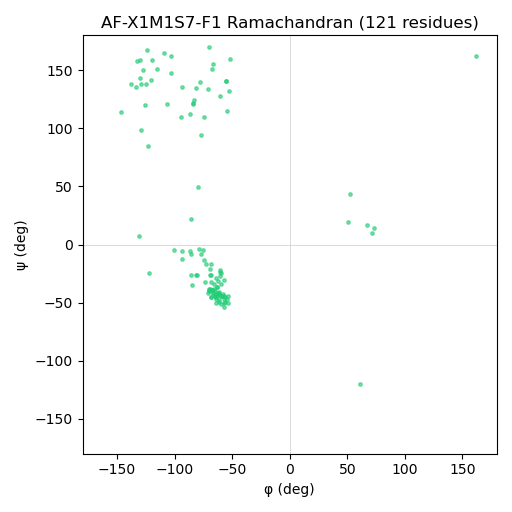 ? 10.748 -9.462 -3.828 1.00 78.38 119 ASN A O 1
ATOM 994 N N . ILE A 1 120 ? 10.038 -10.683 -5.573 1.00 76.50 120 ILE A N 1
ATOM 995 C CA . ILE A 1 120 ? 11.010 -11.770 -5.388 1.00 76.50 120 ILE A CA 1
ATOM 996 C C . ILE A 1 120 ? 12.471 -11.304 -5.516 1.00 76.50 120 ILE A C 1
ATOM 998 O O . ILE A 1 120 ? 13.357 -11.926 -4.949 1.00 76.50 120 ILE A O 1
ATOM 1002 N N . GLU A 1 121 ? 12.735 -10.200 -6.222 1.00 76.19 121 GLU A N 1
ATOM 1003 C CA . GLU A 1 121 ? 14.080 -9.621 -6.371 1.00 76.19 121 GLU A CA 1
ATOM 1004 C C . GLU A 1 121 ? 14.519 -8.817 -5.126 1.00 76.19 121 GLU A C 1
ATOM 1006 O O . GLU A 1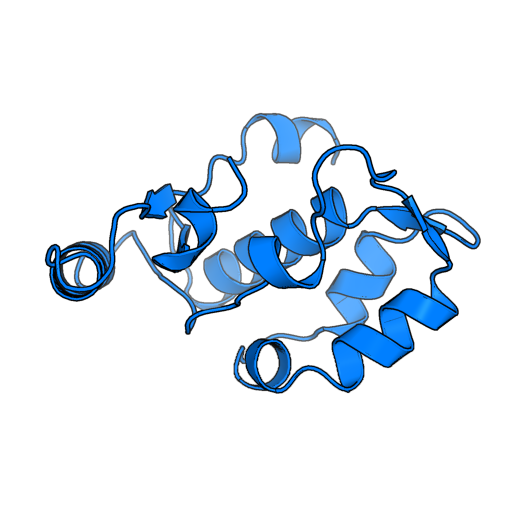 121 ? 15.629 -8.282 -5.086 1.00 76.19 121 GLU A O 1
ATOM 1011 N N . HIS A 1 122 ? 13.642 -8.676 -4.126 1.00 68.50 122 HIS A N 1
ATOM 1012 C CA . HIS A 1 122 ? 13.805 -7.756 -2.998 1.00 68.50 122 HIS A CA 1
ATOM 1013 C C . HIS A 1 122 ? 13.567 -8.389 -1.616 1.00 68.50 122 HIS A C 1
ATOM 1015 O O . HIS A 1 122 ? 13.547 -7.650 -0.627 1.00 68.50 122 HIS A O 1
ATOM 1021 N N . ILE A 1 123 ? 13.384 -9.713 -1.548 1.00 62.75 123 ILE A N 1
ATOM 1022 C CA . ILE A 1 123 ? 13.180 -10.499 -0.317 1.00 62.75 123 ILE A CA 1
ATOM 1023 C C . ILE A 1 123 ? 14.396 -11.390 -0.075 1.00 62.75 123 ILE A C 1
ATOM 1025 O O . ILE A 1 123 ? 14.927 -11.931 -1.070 1.00 62.75 123 ILE A O 1
#

Foldseek 3Di:
DVVVLVPADAAEQEAAPPPCSVVVQVVQCPDLAEHEAQAQCLCVPPNAPPDDQKDFLVVVVVVLVVDPSNVSGPFDLVVLSVQQDDVRIGGSVSSVSVSQVRSSVVSVHNHYYHYDHCCVVHD

Mean predicted aligned error: 4.54 Å

Radius of gyration: 14.4 Å; Cα contacts (8 Å, |Δi|>4): 159; chains: 1; bounding box: 36×35×34 Å

pLDDT: mean 89.55, std 11.03, range [45.22, 97.44]